Protein AF-A0A1S9BRA2-F1 (afdb_monomer_lite)

Secondary structure (DSSP, 8-state):
-----------GGGGS-TT---SS-HHHHHHHHHHHHHHHTT--GGGTS-TTSS--HHHHHHHHH-HHHHHHHHHHHHHHHHHHHHHHHHHHT-

Structure (mmCIF, N/CA/C/O backbone):
data_AF-A0A1S9BRA2-F1
#
_entry.id   AF-A0A1S9BRA2-F1
#
loop_
_atom_site.group_PDB
_atom_site.id
_atom_site.type_symbol
_atom_site.label_atom_id
_atom_site.label_alt_id
_atom_site.label_comp_id
_atom_site.label_asym_id
_atom_site.label_entity_id
_atom_site.label_seq_id
_atom_site.pdbx_PDB_ins_code
_atom_site.Cartn_x
_atom_site.Cartn_y
_atom_site.Cartn_z
_atom_site.occupancy
_atom_site.B_iso_or_equiv
_atom_site.auth_seq_id
_atom_site.auth_comp_id
_atom_site.auth_asym_id
_atom_site.auth_atom_id
_atom_site.pdbx_PDB_model_num
ATOM 1 N N . MET A 1 1 ? 20.422 36.294 -16.330 1.00 35.97 1 MET A N 1
ATOM 2 C CA . MET A 1 1 ? 19.263 35.449 -16.697 1.00 35.97 1 MET A CA 1
ATOM 3 C C . MET A 1 1 ? 19.512 34.124 -16.002 1.00 35.97 1 MET A C 1
ATOM 5 O O . MET A 1 1 ? 20.177 33.253 -16.548 1.00 35.97 1 MET A O 1
ATOM 9 N N . ASP A 1 2 ? 19.167 34.074 -14.718 1.00 33.81 2 ASP A N 1
ATOM 10 C CA . ASP A 1 2 ? 19.705 33.078 -13.796 1.00 33.81 2 ASP A CA 1
ATOM 11 C C . ASP A 1 2 ? 18.912 31.779 -13.854 1.00 33.81 2 ASP A C 1
ATOM 13 O O . ASP A 1 2 ? 17.700 31.742 -13.644 1.00 33.81 2 ASP A O 1
ATOM 17 N N . ILE A 1 3 ? 19.638 30.702 -14.139 1.00 40.84 3 ILE A N 1
ATOM 18 C CA . ILE A 1 3 ? 19.156 29.326 -14.118 1.00 40.84 3 ILE A CA 1
ATOM 19 C C . ILE A 1 3 ? 19.070 28.913 -12.644 1.00 40.84 3 ILE A C 1
ATOM 21 O O . ILE A 1 3 ? 19.953 28.249 -12.105 1.00 40.84 3 ILE A O 1
ATOM 25 N N . GLN A 1 4 ? 18.008 29.344 -11.963 1.00 41.97 4 GLN A N 1
ATOM 26 C CA . GLN A 1 4 ? 17.591 28.753 -10.693 1.00 41.97 4 GLN A CA 1
ATOM 27 C C . GLN A 1 4 ? 16.959 27.396 -11.004 1.00 41.97 4 GLN A C 1
ATOM 29 O O . GLN A 1 4 ? 15.754 27.257 -11.209 1.00 41.97 4 GLN A O 1
ATOM 34 N N . ASN A 1 5 ? 17.834 26.396 -11.112 1.00 37.53 5 ASN A N 1
ATOM 35 C CA . ASN A 1 5 ? 17.487 24.991 -11.230 1.00 37.53 5 ASN A CA 1
ATOM 36 C C . ASN A 1 5 ? 16.731 24.567 -9.966 1.00 37.53 5 ASN A C 1
ATOM 38 O O . ASN A 1 5 ? 17.304 24.304 -8.912 1.00 37.53 5 ASN A O 1
ATOM 42 N N . ASN A 1 6 ? 15.417 24.572 -10.130 1.00 42.19 6 ASN A N 1
ATOM 43 C CA . ASN A 1 6 ? 14.338 24.112 -9.281 1.00 42.19 6 ASN A CA 1
ATOM 44 C C . ASN A 1 6 ? 14.683 22.880 -8.419 1.00 42.19 6 ASN A C 1
ATOM 46 O O . ASN A 1 6 ? 14.364 21.737 -8.752 1.00 42.19 6 ASN A O 1
ATOM 50 N N . ARG A 1 7 ? 15.327 23.115 -7.274 1.00 40.44 7 ARG A N 1
ATOM 51 C CA . ARG A 1 7 ? 15.431 22.144 -6.188 1.00 40.44 7 ARG A CA 1
ATOM 52 C C . ARG A 1 7 ? 14.145 22.285 -5.382 1.00 40.44 7 ARG A C 1
ATOM 54 O O . ARG A 1 7 ? 14.072 23.112 -4.481 1.00 40.44 7 ARG A O 1
ATOM 61 N N . PHE A 1 8 ? 13.120 21.514 -5.738 1.00 41.62 8 PHE A N 1
ATOM 62 C CA . PHE A 1 8 ? 11.925 21.357 -4.910 1.00 41.62 8 PHE A CA 1
ATOM 63 C C . PHE A 1 8 ? 12.326 20.737 -3.562 1.00 41.62 8 PHE A C 1
ATOM 65 O O . PHE A 1 8 ? 12.292 19.522 -3.371 1.00 41.62 8 PHE A O 1
ATOM 72 N N . THR A 1 9 ? 12.761 21.570 -2.622 1.00 38.56 9 THR A N 1
ATOM 73 C CA . THR A 1 9 ? 12.885 21.205 -1.216 1.00 38.56 9 THR A CA 1
ATOM 74 C C . THR A 1 9 ? 11.478 21.214 -0.640 1.00 38.56 9 THR A C 1
ATOM 76 O O . THR A 1 9 ? 11.011 22.232 -0.135 1.00 38.56 9 THR A O 1
ATOM 79 N N . TYR A 1 10 ? 10.766 20.097 -0.765 1.00 45.38 10 TYR A N 1
ATOM 80 C CA . TYR A 1 10 ? 9.570 19.886 0.041 1.00 45.38 10 TYR A CA 1
ATOM 81 C C . TYR A 1 10 ? 10.037 19.726 1.490 1.00 45.38 10 TYR A C 1
ATOM 83 O O . TYR A 1 10 ? 10.596 18.689 1.854 1.00 45.38 10 TYR A O 1
ATOM 91 N N . ASN A 1 11 ? 9.882 20.774 2.300 1.00 43.44 11 ASN A N 1
ATOM 92 C CA . ASN A 1 11 ? 10.123 20.666 3.729 1.00 43.44 11 ASN A CA 1
ATOM 93 C C . ASN A 1 11 ? 9.030 19.779 4.314 1.00 43.44 11 ASN A C 1
ATOM 95 O O . ASN A 1 11 ? 7.840 20.042 4.167 1.00 43.44 11 ASN A O 1
ATOM 99 N N . LEU A 1 12 ? 9.450 18.715 4.994 1.00 43.47 12 LEU A N 1
ATOM 100 C CA . LEU A 1 12 ? 8.552 17.761 5.640 1.00 43.47 12 LEU A CA 1
ATOM 101 C C . LEU A 1 12 ? 7.617 18.437 6.663 1.00 43.47 12 LEU A C 1
ATOM 103 O O . LEU A 1 12 ? 6.542 17.917 6.933 1.00 43.47 12 LEU A O 1
ATOM 107 N N . ALA A 1 13 ? 8.000 19.610 7.176 1.00 46.88 13 ALA A N 1
ATOM 108 C CA . ALA A 1 13 ? 7.204 20.427 8.086 1.00 46.88 13 ALA A CA 1
ATOM 109 C C . ALA A 1 13 ? 5.954 21.051 7.435 1.00 46.88 13 ALA A C 1
ATOM 111 O O . ALA A 1 13 ? 4.948 21.218 8.116 1.00 46.88 13 ALA A O 1
ATOM 112 N N . ASP A 1 14 ? 5.970 21.320 6.125 1.00 49.84 14 ASP A N 1
ATOM 113 C CA . ASP A 1 14 ? 4.846 21.959 5.416 1.00 49.84 14 ASP A CA 1
ATOM 114 C C . ASP A 1 14 ? 3.697 20.973 5.122 1.00 49.84 14 ASP A C 1
ATOM 116 O O . ASP A 1 14 ? 2.610 21.360 4.694 1.00 49.84 14 ASP A O 1
ATOM 120 N N . LEU A 1 15 ? 3.941 19.676 5.338 1.00 54.00 15 LEU A N 1
ATOM 121 C CA . LEU A 1 15 ? 2.984 18.586 5.135 1.00 54.00 15 LEU A CA 1
ATOM 122 C C . LEU A 1 15 ? 2.343 18.097 6.443 1.00 54.00 15 LEU A C 1
ATOM 124 O O . LEU A 1 15 ? 1.548 17.155 6.399 1.00 54.00 15 LEU A O 1
ATOM 128 N N . ILE A 1 16 ? 2.679 18.696 7.592 1.00 47.62 16 ILE A N 1
ATOM 129 C CA . ILE A 1 16 ? 2.156 18.293 8.902 1.00 47.62 16 ILE A CA 1
ATOM 130 C C . ILE A 1 16 ? 1.143 19.347 9.382 1.00 47.62 16 ILE A C 1
ATOM 132 O O . ILE A 1 16 ? 1.537 20.467 9.701 1.00 47.62 16 ILE A O 1
ATOM 136 N N . PRO A 1 17 ? -0.162 19.021 9.432 1.00 48.56 17 PRO A N 1
ATOM 137 C CA . PRO A 1 17 ? -1.182 19.911 9.977 1.00 48.56 17 PRO A CA 1
ATOM 138 C C . PRO A 1 17 ? -0.911 20.263 11.447 1.00 48.56 17 PRO A C 1
ATOM 140 O O . PRO A 1 17 ? -0.477 19.424 12.235 1.00 48.56 17 PRO A O 1
ATOM 143 N N . ALA A 1 18 ? -1.170 21.522 11.806 1.00 53.75 18 ALA A N 1
ATOM 144 C CA . ALA A 1 18 ? -0.855 22.123 13.104 1.00 53.75 18 ALA A CA 1
ATOM 145 C C . ALA A 1 18 ? -1.733 21.645 14.285 1.00 53.75 18 ALA A C 1
ATOM 147 O O . ALA A 1 18 ? -1.637 22.199 15.376 1.00 53.75 18 ALA A O 1
ATOM 148 N 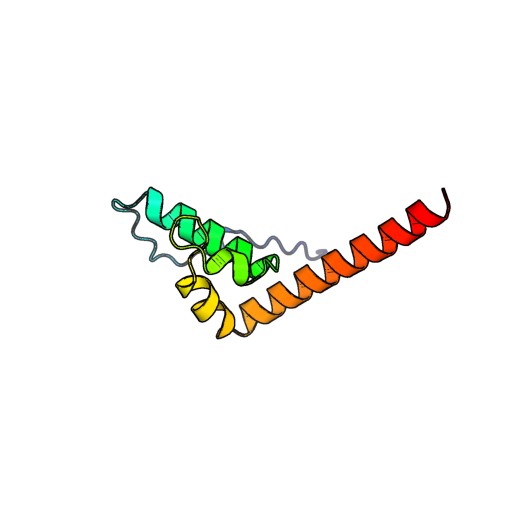N . ASP A 1 19 ? -2.589 20.640 14.101 1.00 48.03 19 ASP A N 1
ATOM 149 C CA . ASP A 1 19 ? -3.531 20.138 15.108 1.00 48.03 19 ASP A CA 1
ATOM 150 C C . ASP A 1 19 ? -3.101 18.819 15.770 1.00 48.03 19 ASP A C 1
ATOM 152 O O . ASP A 1 19 ? -3.892 18.208 16.496 1.00 48.03 19 ASP A O 1
ATOM 156 N N . ILE A 1 20 ? -1.841 18.396 15.600 1.00 51.88 20 ILE A N 1
ATOM 157 C CA . ILE A 1 20 ? -1.268 17.290 16.381 1.00 51.88 20 ILE A CA 1
ATOM 158 C C . ILE A 1 20 ? -1.089 17.761 17.830 1.00 51.88 20 ILE A C 1
ATOM 160 O O . ILE A 1 20 ? -0.014 18.176 18.260 1.00 51.88 20 ILE A O 1
ATOM 164 N N . ASN A 1 21 ? -2.182 17.710 18.588 1.00 44.78 21 ASN A N 1
ATOM 165 C CA . ASN A 1 21 ? -2.196 17.869 20.031 1.00 44.78 21 ASN A CA 1
ATOM 166 C C . ASN A 1 21 ? -1.390 16.718 20.641 1.00 44.78 21 ASN A C 1
ATOM 168 O O . ASN A 1 21 ? -1.865 15.594 20.795 1.00 44.78 21 ASN A O 1
ATOM 172 N N . LEU A 1 22 ? -0.127 17.007 20.945 1.00 54.75 22 LEU A N 1
ATOM 173 C CA . LEU A 1 22 ? 0.812 16.081 21.556 1.00 54.75 22 LEU A CA 1
ATOM 174 C C . LEU A 1 22 ? 0.578 16.038 23.074 1.00 54.75 22 LEU A C 1
ATOM 176 O O . LEU A 1 22 ? 1.358 16.574 23.856 1.00 54.75 22 LEU A O 1
ATOM 180 N N . SER A 1 23 ? -0.516 15.407 23.498 1.00 38.47 23 SER A N 1
ATOM 181 C CA . SER A 1 23 ? -0.798 15.161 24.914 1.00 38.47 23 SER A CA 1
ATOM 182 C C . SER A 1 23 ? -1.265 13.719 25.134 1.00 38.47 23 SER A C 1
ATOM 184 O O . SER A 1 23 ? -2.444 13.417 24.996 1.00 38.47 23 SER A O 1
ATOM 186 N N . GLY A 1 24 ? -0.331 12.829 25.499 1.00 42.50 24 GLY A N 1
ATOM 187 C CA . GLY A 1 24 ? -0.646 11.634 26.301 1.00 42.50 24 GLY A CA 1
ATOM 188 C C . GLY A 1 24 ? -0.768 10.249 25.638 1.00 42.50 24 GLY A C 1
ATOM 189 O O . GLY A 1 24 ? -1.037 9.306 26.372 1.00 42.50 24 GLY A O 1
ATOM 190 N N . GLU A 1 25 ? -0.526 10.053 24.332 1.00 42.03 25 GLU A N 1
ATOM 191 C CA . GLU A 1 25 ? -0.744 8.747 23.657 1.00 42.03 25 GLU A CA 1
ATOM 192 C C . GLU A 1 25 ? 0.425 8.285 22.758 1.00 42.03 25 GLU A C 1
ATOM 194 O O . GLU A 1 25 ? 0.373 8.383 21.531 1.00 42.03 25 GLU A O 1
ATOM 199 N N . SER A 1 26 ? 1.513 7.775 23.346 1.00 49.94 26 SER A N 1
ATOM 200 C CA . SER A 1 26 ? 2.731 7.419 22.586 1.00 49.94 26 SER A CA 1
ATOM 201 C C . SER A 1 26 ? 2.598 6.135 21.738 1.00 49.94 26 SER A C 1
ATOM 203 O O . SER A 1 26 ? 3.082 6.078 20.609 1.00 49.94 26 SER A O 1
ATOM 205 N N . TYR A 1 27 ? 1.880 5.111 22.217 1.00 50.66 27 TYR A N 1
ATOM 206 C CA . TYR A 1 27 ? 1.772 3.823 21.509 1.00 50.66 27 TYR A CA 1
ATOM 207 C C . TYR A 1 27 ? 0.793 3.857 20.321 1.00 50.66 27 TYR A C 1
ATOM 209 O O . TYR A 1 27 ? 1.056 3.244 19.290 1.00 50.66 27 TYR A O 1
ATOM 217 N N . GLY A 1 28 ? -0.307 4.615 20.409 1.00 56.06 28 GLY A N 1
ATOM 218 C CA . GLY A 1 28 ? -1.328 4.680 19.352 1.00 56.06 28 GLY A CA 1
ATOM 219 C C . GLY A 1 28 ? -0.832 5.303 18.041 1.00 56.06 28 GLY A C 1
ATOM 220 O O . GLY A 1 28 ? -1.154 4.808 16.959 1.00 56.06 28 GLY A O 1
ATOM 221 N N . GLN A 1 29 ? 0.007 6.339 18.130 1.00 60.72 29 GLN A N 1
ATOM 222 C CA . GLN A 1 29 ? 0.509 7.089 16.972 1.00 60.72 29 GLN A CA 1
ATOM 223 C C . GLN A 1 29 ? 1.554 6.312 16.159 1.00 60.72 29 GLN A C 1
ATOM 225 O O . GLN A 1 29 ? 1.570 6.392 14.927 1.00 60.72 29 GLN A O 1
ATOM 230 N N . GLN A 1 30 ? 2.400 5.518 16.826 1.00 66.19 30 GLN A N 1
ATOM 231 C CA . GLN A 1 30 ? 3.393 4.673 16.159 1.00 66.19 30 GLN A CA 1
ATOM 232 C C . GLN A 1 30 ? 2.709 3.626 15.265 1.00 66.19 30 GLN A C 1
ATOM 234 O O . GLN A 1 30 ? 3.103 3.446 14.111 1.00 66.19 30 GLN A O 1
ATOM 239 N N . TYR A 1 31 ? 1.638 2.989 15.748 1.00 71.44 31 TYR A N 1
ATOM 240 C CA . TYR A 1 31 ? 0.875 2.011 14.965 1.00 71.44 31 TYR A CA 1
ATOM 241 C C . TYR A 1 31 ? 0.108 2.639 13.803 1.00 71.44 31 TYR A C 1
ATOM 243 O O . TYR A 1 31 ? -0.024 2.017 12.748 1.00 71.44 31 TYR A O 1
ATOM 251 N N . ASP A 1 32 ? -0.355 3.876 13.955 1.00 77.38 32 ASP A N 1
ATOM 252 C CA . ASP A 1 32 ? -1.013 4.614 12.880 1.00 77.38 32 ASP A CA 1
ATOM 253 C C . ASP A 1 32 ? -0.050 4.927 11.734 1.00 77.38 32 ASP A C 1
ATOM 255 O O . ASP A 1 32 ? -0.396 4.744 10.565 1.00 77.38 32 ASP A O 1
ATOM 259 N N . ILE A 1 33 ? 1.176 5.351 12.052 1.00 83.38 33 ILE A N 1
ATOM 260 C CA . ILE A 1 33 ? 2.222 5.579 11.051 1.00 83.38 33 ILE A CA 1
ATOM 261 C C . ILE A 1 33 ? 2.589 4.277 10.344 1.00 83.38 33 ILE A C 1
ATOM 263 O O . ILE A 1 33 ? 2.602 4.244 9.114 1.00 83.38 33 ILE A O 1
ATOM 267 N N . ILE A 1 34 ? 2.792 3.193 11.095 1.00 83.75 34 ILE A N 1
ATOM 268 C CA . ILE A 1 34 ? 3.118 1.879 10.530 1.00 83.75 34 ILE A CA 1
ATOM 269 C C . ILE A 1 34 ? 1.988 1.407 9.608 1.00 83.75 34 ILE A C 1
ATOM 271 O O . ILE A 1 34 ? 2.253 0.950 8.500 1.00 83.75 34 ILE A O 1
ATOM 275 N N . SER A 1 35 ? 0.729 1.602 10.005 1.00 83.56 35 SER A N 1
ATOM 276 C CA . SER A 1 35 ? -0.442 1.218 9.206 1.00 83.56 35 SER A CA 1
ATOM 277 C C . SER A 1 35 ? -0.575 2.040 7.922 1.00 83.56 35 SER A C 1
ATOM 279 O O . SER A 1 35 ? -0.841 1.482 6.855 1.00 83.56 35 SER A O 1
ATOM 281 N N . LYS A 1 36 ? -0.340 3.358 7.990 1.00 87.00 36 LYS A N 1
ATOM 282 C CA . LYS A 1 36 ? -0.337 4.238 6.809 1.00 87.00 36 LYS A CA 1
ATOM 283 C C . LYS A 1 36 ? 0.780 3.850 5.843 1.00 87.00 36 LYS A C 1
ATOM 285 O O . LYS A 1 36 ? 0.528 3.694 4.651 1.00 87.00 36 LYS A O 1
ATOM 290 N N . VAL A 1 37 ? 1.996 3.654 6.351 1.00 88.25 37 VAL A N 1
ATOM 291 C CA . VAL A 1 37 ? 3.152 3.260 5.536 1.00 88.25 37 VAL A CA 1
ATOM 292 C C . VAL A 1 37 ? 2.919 1.887 4.906 1.00 88.25 37 VAL A C 1
ATOM 294 O O . VAL A 1 37 ? 3.091 1.756 3.698 1.00 88.25 37 VAL A O 1
ATOM 297 N N . ALA A 1 38 ? 2.445 0.898 5.672 1.00 87.38 38 ALA A N 1
ATOM 298 C CA . ALA A 1 38 ? 2.124 -0.441 5.176 1.00 87.38 38 ALA A CA 1
ATOM 299 C C . ALA A 1 38 ? 1.128 -0.393 4.005 1.00 87.38 38 ALA A C 1
ATOM 301 O O . ALA A 1 38 ? 1.320 -1.053 2.980 1.00 87.38 38 ALA A O 1
ATOM 302 N N . TYR A 1 39 ? 0.087 0.435 4.106 1.00 88.25 39 TYR A N 1
ATOM 303 C CA . TYR A 1 39 ? -0.854 0.603 3.005 1.00 88.25 39 TYR A CA 1
ATOM 304 C C . TYR A 1 39 ? -0.181 1.218 1.768 1.00 88.25 39 TYR A C 1
ATOM 306 O O . TYR A 1 39 ? -0.350 0.711 0.657 1.00 88.25 39 TYR A O 1
ATOM 314 N N . LEU A 1 40 ? 0.607 2.281 1.938 1.00 89.62 40 LEU A N 1
ATOM 315 C CA . LEU A 1 40 ? 1.230 2.996 0.820 1.00 89.62 40 LEU A CA 1
ATOM 316 C C . LEU A 1 40 ? 2.282 2.158 0.085 1.00 89.62 40 LEU A C 1
ATOM 318 O O . LEU A 1 40 ? 2.357 2.225 -1.135 1.00 89.62 40 LEU A O 1
ATOM 322 N N . ILE A 1 41 ? 3.055 1.324 0.783 1.00 87.94 41 ILE A N 1
ATOM 323 C CA . ILE A 1 41 ? 4.063 0.462 0.140 1.00 87.94 41 ILE A CA 1
ATOM 324 C C . ILE A 1 41 ? 3.460 -0.769 -0.555 1.00 87.94 41 ILE A C 1
ATOM 326 O O . ILE A 1 41 ? 4.189 -1.547 -1.164 1.00 87.94 41 ILE A O 1
ATOM 330 N N . GLY A 1 42 ? 2.140 -0.964 -0.483 1.00 83.62 42 GLY A N 1
ATOM 331 C CA . GLY A 1 42 ? 1.474 -2.066 -1.171 1.00 83.62 42 GLY A CA 1
ATOM 332 C C . GLY A 1 42 ? 1.333 -3.351 -0.352 1.00 83.62 42 GLY A C 1
ATOM 333 O O . GLY A 1 42 ? 1.112 -4.405 -0.947 1.00 83.62 42 GLY A O 1
ATOM 334 N N . VAL A 1 43 ? 1.423 -3.304 0.987 1.00 85.56 43 VAL A N 1
ATOM 335 C CA . VAL A 1 43 ? 1.224 -4.498 1.832 1.00 85.56 43 VAL A CA 1
ATOM 336 C C . VAL A 1 43 ? -0.158 -5.123 1.539 1.00 85.56 43 VAL A C 1
ATOM 338 O O . VAL A 1 43 ? -1.149 -4.388 1.407 1.00 85.56 43 VAL A O 1
ATOM 341 N N . PRO A 1 44 ? -0.248 -6.460 1.376 1.00 80.31 44 PRO A N 1
ATOM 342 C CA . PRO A 1 44 ? -1.513 -7.171 1.198 1.00 80.31 44 PRO A CA 1
ATOM 343 C C . PRO A 1 44 ? -2.487 -6.980 2.367 1.00 80.31 44 PRO A C 1
ATOM 345 O O . PRO A 1 44 ? -2.091 -7.081 3.524 1.00 80.31 44 PRO A O 1
ATOM 348 N N . LYS A 1 45 ? -3.782 -6.818 2.061 1.00 81.62 45 LYS A N 1
ATOM 349 C CA . LYS A 1 45 ? -4.861 -6.645 3.054 1.00 81.62 45 LYS A CA 1
ATOM 350 C C . LYS A 1 45 ? -4.920 -7.759 4.111 1.00 81.62 45 LYS A C 1
ATOM 352 O O . LYS A 1 45 ? -5.218 -7.479 5.259 1.00 81.62 45 LYS A O 1
ATOM 357 N N . LYS A 1 46 ? -4.526 -8.982 3.742 1.00 79.12 46 LYS A N 1
ATOM 358 C CA . LYS A 1 46 ? -4.435 -10.166 4.622 1.00 79.12 46 LYS A CA 1
ATOM 359 C C . LYS A 1 46 ? -3.647 -9.908 5.914 1.00 79.12 46 LYS A C 1
ATOM 361 O O . LYS A 1 46 ? -3.928 -10.503 6.940 1.00 79.12 46 LYS A O 1
ATOM 366 N N . ILE A 1 47 ? -2.641 -9.032 5.846 1.00 77.19 47 ILE A N 1
ATOM 367 C CA . ILE A 1 47 ? -1.781 -8.686 6.987 1.00 77.19 47 ILE A CA 1
ATOM 368 C C . ILE A 1 47 ? -2.497 -7.712 7.943 1.00 77.19 47 ILE A C 1
ATOM 370 O O . ILE A 1 47 ? -2.173 -7.673 9.119 1.00 77.19 47 ILE A O 1
ATOM 374 N N . PHE A 1 48 ? -3.503 -6.975 7.461 1.00 74.31 48 PHE A N 1
ATOM 375 C CA . PHE A 1 48 ? -4.323 -6.041 8.246 1.00 74.31 48 PHE A CA 1
ATOM 376 C C . PHE A 1 48 ? -5.520 -6.706 8.940 1.00 74.31 48 PHE A C 1
ATOM 378 O O . PHE A 1 48 ? -6.202 -6.061 9.729 1.00 74.31 48 PHE A O 1
ATOM 385 N N . GLU A 1 49 ? -5.823 -7.961 8.607 1.00 71.62 49 GLU A N 1
ATOM 386 C CA . GLU A 1 49 ? -6.949 -8.716 9.177 1.00 71.62 49 GLU A CA 1
ATOM 387 C C . GLU A 1 49 ? -6.567 -9.432 10.484 1.00 71.62 49 GLU A C 1
ATOM 389 O O . GLU A 1 49 ? -7.434 -9.985 11.154 1.00 71.62 49 GLU A O 1
ATOM 394 N N . ASN A 1 50 ? -5.284 -9.412 10.865 1.00 72.88 50 ASN A N 1
ATOM 395 C CA . ASN A 1 50 ? -4.809 -10.003 12.110 1.00 72.88 50 ASN A CA 1
ATOM 396 C C . ASN A 1 50 ? -5.057 -9.037 13.282 1.00 72.88 50 ASN A C 1
ATOM 398 O O . ASN A 1 50 ? -4.476 -7.956 13.326 1.00 72.88 50 ASN A O 1
ATOM 402 N N . GLU A 1 51 ? -5.906 -9.418 14.239 1.00 56.69 51 GLU A N 1
ATOM 403 C CA . GLU A 1 51 ? -6.315 -8.546 15.357 1.00 56.69 51 GLU A CA 1
ATOM 404 C C . GLU A 1 51 ? -5.173 -8.226 16.339 1.00 56.69 51 GLU A C 1
ATOM 406 O O . GLU A 1 51 ? -5.186 -7.181 16.988 1.00 56.69 51 GLU A O 1
ATOM 411 N N . ASN A 1 52 ? -4.169 -9.105 16.435 1.00 59.72 52 ASN A N 1
ATOM 412 C CA . ASN A 1 52 ? -3.096 -9.019 17.432 1.00 59.72 52 ASN A CA 1
ATOM 413 C C . ASN A 1 52 ? -1.820 -8.318 16.940 1.00 59.72 52 ASN A C 1
ATOM 415 O O . ASN A 1 52 ? -0.870 -8.177 17.712 1.00 59.72 52 ASN A O 1
ATOM 419 N N . GLU A 1 53 ? -1.761 -7.884 15.679 1.00 60.34 53 GLU A N 1
ATOM 420 C CA . GLU A 1 53 ? -0.547 -7.315 15.088 1.00 60.34 53 GLU A CA 1
ATOM 421 C C . GLU A 1 53 ? -0.828 -6.001 14.347 1.00 60.34 53 GLU A C 1
ATOM 423 O O . GLU A 1 53 ? -1.896 -5.821 13.762 1.00 60.34 53 GLU A O 1
ATOM 428 N N . PRO A 1 54 ? 0.126 -5.052 14.332 1.00 58.50 54 PRO A N 1
ATOM 429 C CA . PRO A 1 54 ? 0.006 -3.884 13.475 1.00 58.50 54 PRO A CA 1
ATOM 430 C C . PRO A 1 54 ? 0.160 -4.354 12.026 1.00 58.50 54 PRO A C 1
ATOM 432 O O . PRO A 1 54 ? 1.200 -4.926 11.692 1.00 58.50 54 PRO A O 1
ATOM 435 N N . PRO A 1 55 ? -0.828 -4.123 11.147 1.00 70.06 55 PRO A N 1
ATOM 436 C CA . PRO A 1 55 ? -1.452 -2.822 10.923 1.00 70.06 55 PRO A CA 1
ATOM 437 C C . PRO A 1 55 ? -2.998 -2.801 10.975 1.00 70.06 55 PRO A C 1
ATOM 439 O O . PRO A 1 55 ? -3.681 -3.736 10.577 1.00 70.06 55 PRO A O 1
ATOM 442 N N . LYS A 1 56 ? -3.574 -1.668 11.400 1.00 78.25 56 LYS A N 1
ATOM 443 C CA . LYS A 1 56 ? -5.020 -1.518 11.651 1.00 78.25 56 LYS A CA 1
ATOM 444 C C . LYS A 1 56 ? -5.848 -1.517 10.358 1.00 78.25 56 LYS A C 1
ATOM 446 O O . LYS A 1 56 ? -5.650 -0.657 9.492 1.00 78.25 56 LYS A O 1
ATOM 451 N N . LEU A 1 57 ? -6.853 -2.392 10.273 1.00 82.19 57 LEU A N 1
ATOM 452 C CA . LEU A 1 57 ? -7.779 -2.475 9.132 1.00 82.19 57 LEU A CA 1
ATOM 453 C C . LEU A 1 57 ? -8.576 -1.182 8.891 1.00 82.19 57 LEU A C 1
ATOM 455 O O . LEU A 1 57 ? -8.865 -0.827 7.750 1.00 82.19 57 LEU A O 1
ATOM 459 N N . GLU A 1 58 ? -8.898 -0.438 9.948 1.00 83.12 58 GLU A N 1
ATOM 460 C CA . GLU A 1 58 ? -9.599 0.847 9.843 1.00 83.12 58 GLU A CA 1
ATOM 461 C C . GLU A 1 58 ? -8.821 1.856 8.979 1.00 83.12 58 GLU A C 1
ATOM 463 O O . GLU A 1 58 ? -9.382 2.510 8.096 1.00 83.12 58 GLU A O 1
ATOM 468 N N . ILE A 1 59 ? -7.498 1.922 9.170 1.00 83.31 59 ILE A N 1
ATOM 469 C CA . ILE A 1 59 ? -6.609 2.800 8.403 1.00 83.31 59 ILE A CA 1
ATOM 470 C C . ILE A 1 59 ? -6.560 2.367 6.938 1.00 83.31 59 ILE A C 1
ATOM 472 O O . ILE A 1 59 ? -6.571 3.227 6.056 1.00 83.31 59 ILE A O 1
ATOM 476 N N . TYR A 1 60 ? -6.557 1.056 6.674 1.00 86.00 60 TYR A N 1
ATOM 477 C CA . TYR A 1 60 ? -6.639 0.518 5.316 1.00 86.00 60 TYR A CA 1
ATOM 478 C C . TYR A 1 60 ? -7.907 1.017 4.616 1.00 86.00 60 TYR A C 1
ATOM 480 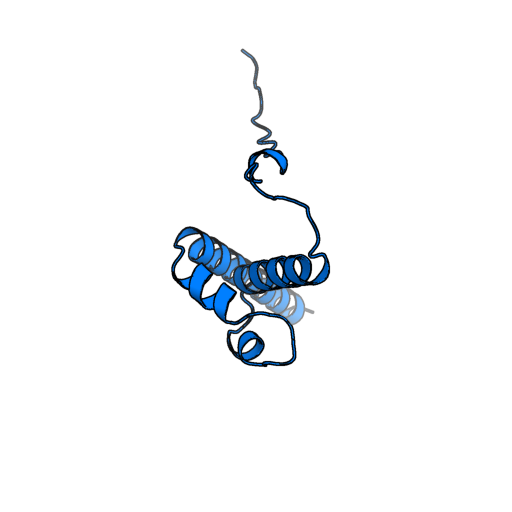O O . TYR A 1 60 ? -7.825 1.626 3.552 1.00 86.00 60 TYR A O 1
ATOM 488 N N . ASN A 1 61 ? -9.075 0.817 5.233 1.00 86.75 61 ASN A N 1
ATOM 489 C CA . ASN A 1 61 ? -10.358 1.195 4.637 1.00 86.75 61 ASN A CA 1
ATOM 490 C C . ASN A 1 61 ? -10.449 2.709 4.399 1.00 86.75 61 ASN A C 1
ATOM 492 O O . ASN A 1 61 ? -10.916 3.138 3.345 1.00 86.75 61 ASN A O 1
ATOM 496 N N . ARG A 1 62 ? -9.938 3.525 5.330 1.00 88.88 62 ARG A N 1
ATOM 497 C CA . ARG A 1 62 ? -9.885 4.984 5.165 1.00 88.88 62 ARG A CA 1
ATOM 498 C C . ARG A 1 62 ? -9.010 5.399 3.979 1.00 88.88 62 ARG A C 1
ATOM 500 O O . ARG A 1 62 ? -9.413 6.241 3.182 1.00 88.88 62 ARG A O 1
ATOM 507 N N . LEU A 1 63 ? -7.822 4.808 3.840 1.00 88.44 63 LEU A N 1
ATOM 508 C CA . LEU A 1 63 ? -6.896 5.125 2.747 1.00 88.44 63 LEU A CA 1
ATOM 509 C C . LEU A 1 63 ? -7.337 4.542 1.396 1.00 88.44 63 LEU A C 1
ATOM 511 O O . LEU A 1 63 ? -6.963 5.071 0.350 1.00 88.44 63 LEU A O 1
ATOM 515 N N . GLU A 1 64 ? -8.149 3.489 1.400 1.00 88.38 64 GLU A N 1
ATOM 516 C CA . GLU A 1 64 ? -8.759 2.937 0.190 1.00 88.38 64 GLU A CA 1
ATOM 517 C C . GLU A 1 64 ? -9.779 3.905 -0.420 1.00 88.38 64 GLU A C 1
ATOM 519 O O . GLU A 1 64 ? -9.899 3.966 -1.639 1.00 88.38 64 GLU A O 1
ATOM 524 N N . LEU A 1 65 ? -10.455 4.737 0.380 1.00 91.62 65 LEU A N 1
ATOM 525 C CA . LEU A 1 65 ? -11.362 5.780 -0.123 1.00 91.62 65 LEU A CA 1
ATOM 526 C C . LEU A 1 65 ? -10.601 6.974 -0.728 1.00 91.62 65 LEU A C 1
ATOM 528 O O . LEU A 1 65 ? -11.037 7.572 -1.718 1.00 91.62 65 LEU A O 1
ATOM 532 N N . GLU A 1 66 ? -9.404 7.256 -0.221 1.00 92.19 66 GLU A N 1
ATOM 533 C CA . GLU A 1 66 ? -8.556 8.370 -0.644 1.00 92.19 66 GLU A CA 1
ATOM 534 C C . GLU A 1 66 ? -7.866 8.129 -1.998 1.00 92.19 66 GLU A C 1
ATOM 536 O O . GLU A 1 66 ? -6.953 7.310 -2.139 1.00 92.19 66 GLU A O 1
ATOM 541 N N . LYS A 1 67 ? -8.227 8.920 -3.020 1.00 91.19 67 LYS A N 1
ATOM 542 C CA . LYS A 1 67 ? -7.633 8.807 -4.369 1.00 91.19 67 LYS A CA 1
ATOM 543 C C . LYS A 1 67 ? -6.115 9.010 -4.355 1.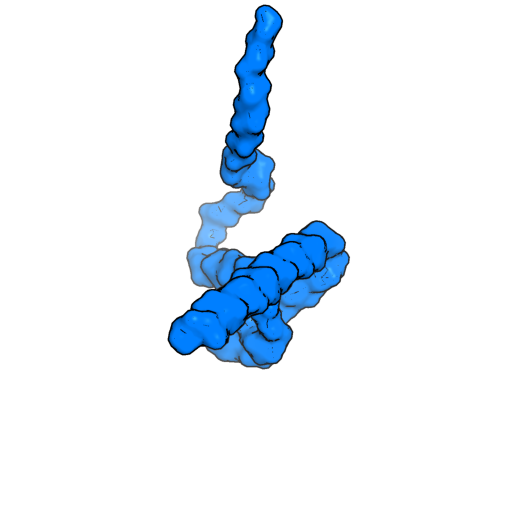00 91.19 67 LYS A C 1
ATOM 545 O O . LYS A 1 67 ? -5.399 8.294 -5.051 1.00 91.19 67 LYS A O 1
ATOM 550 N N . LYS A 1 68 ? -5.617 9.967 -3.564 1.00 91.69 68 LYS A N 1
ATOM 551 C CA . LYS A 1 68 ? -4.176 10.260 -3.454 1.00 91.69 68 LYS A CA 1
ATOM 552 C C . LYS A 1 68 ? -3.404 9.058 -2.907 1.00 91.69 68 LYS A C 1
ATOM 554 O O . LYS A 1 68 ? -2.367 8.696 -3.455 1.00 91.69 68 LYS A O 1
ATOM 559 N N . ALA A 1 69 ? -3.945 8.406 -1.880 1.00 90.62 69 ALA A N 1
ATOM 560 C CA . ALA A 1 69 ? -3.321 7.243 -1.266 1.00 90.62 69 ALA A CA 1
ATOM 561 C C . ALA A 1 69 ? -3.293 6.042 -2.229 1.00 90.62 69 ALA A C 1
ATOM 563 O O . ALA A 1 69 ? -2.260 5.381 -2.343 1.00 90.62 69 ALA A O 1
ATOM 564 N N . ARG A 1 70 ? -4.368 5.814 -3.002 1.00 90.94 70 ARG A N 1
ATOM 565 C CA . ARG A 1 70 ? -4.387 4.790 -4.065 1.00 90.94 70 ARG A CA 1
ATOM 566 C C . ARG A 1 70 ? -3.354 5.054 -5.164 1.00 90.94 70 ARG A C 1
ATOM 568 O O . ARG A 1 70 ? -2.692 4.122 -5.611 1.00 90.94 70 ARG A O 1
ATOM 575 N N . ILE A 1 71 ? -3.181 6.311 -5.588 1.00 91.62 71 ILE A N 1
ATOM 576 C CA . ILE A 1 71 ? -2.163 6.681 -6.588 1.00 91.62 71 ILE A CA 1
ATOM 577 C C . ILE A 1 71 ? -0.763 6.327 -6.079 1.00 91.62 71 ILE A C 1
ATOM 579 O O . ILE A 1 71 ? -0.017 5.651 -6.784 1.00 91.62 71 ILE A O 1
ATOM 583 N N . ILE A 1 72 ? -0.423 6.728 -4.851 1.00 91.25 72 ILE A N 1
ATOM 584 C CA . ILE A 1 72 ? 0.890 6.436 -4.256 1.00 91.25 72 ILE A CA 1
ATOM 585 C C . ILE A 1 72 ? 1.106 4.920 -4.147 1.00 91.25 72 ILE A C 1
ATOM 587 O O . ILE A 1 72 ? 2.147 4.425 -4.575 1.00 91.25 72 ILE A O 1
ATOM 591 N N . ARG A 1 73 ? 0.100 4.170 -3.676 1.00 92.31 73 ARG A N 1
ATOM 592 C CA . ARG A 1 73 ? 0.151 2.701 -3.593 1.00 92.31 73 ARG A CA 1
ATOM 593 C C . ARG A 1 73 ? 0.429 2.048 -4.945 1.00 92.31 73 ARG A C 1
ATOM 595 O O . ARG A 1 73 ? 1.282 1.165 -5.046 1.00 92.31 73 ARG A O 1
ATOM 602 N N . ASN A 1 74 ? -0.252 2.502 -5.994 1.00 92.12 74 ASN A N 1
ATOM 603 C CA . ASN A 1 74 ? -0.057 1.986 -7.347 1.00 92.12 74 ASN A CA 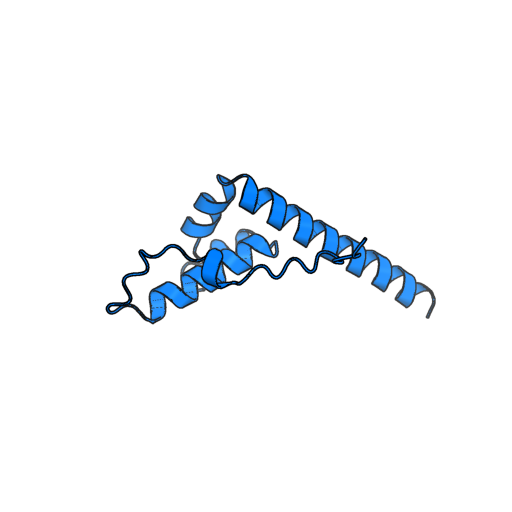1
ATOM 604 C C . ASN A 1 74 ? 1.350 2.291 -7.879 1.00 92.12 74 ASN A C 1
ATOM 606 O O . ASN A 1 74 ? 1.965 1.423 -8.494 1.00 92.12 74 ASN A O 1
ATOM 610 N N . LEU A 1 75 ? 1.886 3.482 -7.600 1.00 93.31 75 LEU A N 1
ATOM 611 C CA . LEU A 1 75 ? 3.250 3.854 -7.984 1.00 93.31 75 LEU A CA 1
ATOM 612 C C . LEU A 1 75 ? 4.305 3.010 -7.260 1.00 93.31 75 LEU A C 1
ATOM 614 O O . LEU A 1 75 ? 5.229 2.514 -7.902 1.00 93.31 75 LEU A O 1
ATOM 618 N N . CYS A 1 76 ? 4.160 2.792 -5.950 1.00 89.19 76 CYS A N 1
ATOM 619 C CA . CYS A 1 76 ? 5.050 1.911 -5.191 1.00 89.19 76 CYS A CA 1
ATOM 620 C C . CYS A 1 76 ? 5.003 0.474 -5.726 1.00 89.19 76 CYS A C 1
ATOM 622 O O . CYS A 1 76 ? 6.050 -0.133 -5.945 1.00 89.19 76 CYS A O 1
ATOM 624 N N . SER A 1 77 ? 3.807 -0.038 -6.027 1.00 88.56 77 SER A N 1
ATOM 625 C CA . SER A 1 77 ? 3.640 -1.355 -6.648 1.00 88.56 77 SER A CA 1
ATOM 626 C C . SER A 1 77 ? 4.331 -1.442 -8.012 1.00 88.56 77 SER A C 1
ATOM 628 O O . SER A 1 77 ? 5.040 -2.412 -8.285 1.00 88.56 77 SER A O 1
ATOM 630 N N . PHE A 1 78 ? 4.178 -0.421 -8.859 1.00 91.31 78 PHE A N 1
ATOM 631 C CA . PHE A 1 78 ? 4.834 -0.361 -10.165 1.00 91.31 78 PHE A CA 1
ATOM 632 C C . PHE A 1 78 ? 6.361 -0.338 -10.037 1.00 91.31 78 PHE A C 1
ATOM 634 O O . PHE A 1 78 ? 7.044 -1.119 -10.700 1.00 91.31 78 PHE A O 1
ATOM 641 N N . ARG A 1 79 ? 6.899 0.480 -9.123 1.00 90.75 79 ARG A N 1
ATOM 642 C CA . ARG A 1 79 ? 8.334 0.519 -8.813 1.00 90.75 79 ARG A CA 1
ATOM 643 C C . ARG A 1 79 ? 8.859 -0.864 -8.422 1.00 90.75 79 ARG A C 1
ATOM 645 O O . ARG A 1 79 ? 9.827 -1.331 -9.012 1.00 90.75 79 ARG A O 1
ATOM 652 N N . THR A 1 80 ? 8.204 -1.543 -7.479 1.00 88.38 80 THR A N 1
ATOM 653 C CA . THR A 1 80 ? 8.618 -2.883 -7.034 1.00 88.38 80 THR A CA 1
ATOM 654 C C . THR A 1 80 ? 8.555 -3.914 -8.162 1.00 88.38 80 THR A C 1
ATOM 656 O O . THR A 1 80 ? 9.409 -4.795 -8.242 1.00 88.38 80 THR A O 1
ATOM 659 N N . GLN A 1 81 ? 7.562 -3.829 -9.049 1.00 88.12 81 GLN A N 1
ATOM 660 C CA . GLN A 1 81 ? 7.460 -4.723 -10.204 1.00 88.12 81 GLN A CA 1
ATOM 661 C C . GLN A 1 81 ? 8.594 -4.497 -11.207 1.00 88.12 81 GLN A C 1
ATOM 663 O O . GLN A 1 81 ? 9.200 -5.471 -11.653 1.00 88.12 81 GLN A O 1
ATOM 668 N N . LEU A 1 82 ? 8.922 -3.239 -11.512 1.00 89.56 82 LEU A N 1
ATOM 669 C CA . LEU A 1 82 ? 10.054 -2.893 -12.371 1.00 89.56 82 LEU A CA 1
ATOM 670 C C . LEU A 1 82 ? 11.379 -3.388 -11.788 1.00 89.56 82 LEU A C 1
ATOM 672 O O . LEU A 1 82 ? 12.128 -4.074 -12.481 1.00 89.56 82 LEU A O 1
ATOM 676 N N . GLU A 1 83 ? 11.639 -3.102 -10.510 1.00 86.94 83 GLU A N 1
ATOM 677 C CA . GLU A 1 83 ? 12.855 -3.537 -9.813 1.00 86.94 83 GLU A CA 1
ATOM 678 C C . GLU A 1 83 ? 12.992 -5.066 -9.847 1.00 86.94 83 GLU A C 1
ATOM 680 O O . GLU A 1 83 ? 14.048 -5.594 -10.192 1.00 86.94 83 GLU A O 1
ATOM 685 N N . ARG A 1 84 ? 11.905 -5.802 -9.578 1.00 85.75 84 ARG A N 1
ATOM 686 C CA . ARG A 1 84 ? 11.894 -7.272 -9.651 1.00 85.75 84 ARG A CA 1
ATOM 687 C C . ARG A 1 84 ? 12.111 -7.797 -11.064 1.00 85.75 84 ARG A C 1
ATOM 689 O O . ARG A 1 84 ? 12.805 -8.795 -11.229 1.00 85.75 84 ARG A O 1
ATOM 696 N N . SER A 1 85 ? 11.500 -7.175 -12.070 1.00 83.00 85 SER A N 1
ATOM 697 C CA . SER A 1 85 ? 11.665 -7.588 -13.466 1.00 83.00 85 SER A CA 1
ATOM 698 C C . SER A 1 85 ? 13.106 -7.387 -13.925 1.00 83.00 85 SER A C 1
ATOM 700 O O . SER A 1 85 ? 13.680 -8.282 -14.535 1.00 83.00 85 SER A O 1
ATOM 702 N N . PHE A 1 86 ? 13.708 -6.247 -13.590 1.00 85.12 86 PHE A N 1
ATOM 703 C CA . PHE A 1 86 ? 15.096 -5.955 -13.925 1.00 85.12 86 PHE A CA 1
ATOM 704 C C . PHE A 1 86 ? 16.067 -6.901 -13.207 1.00 85.12 86 PHE A C 1
ATOM 706 O O . PHE A 1 86 ? 16.922 -7.499 -13.853 1.00 85.12 86 PHE A O 1
ATOM 713 N N . LEU A 1 87 ? 15.879 -7.128 -11.901 1.00 80.50 87 LEU A N 1
ATOM 714 C CA . LEU A 1 87 ? 16.691 -8.080 -11.135 1.00 80.50 87 LEU A CA 1
ATOM 715 C C . LEU A 1 87 ? 16.636 -9.496 -11.718 1.00 80.50 87 LEU A C 1
ATOM 717 O O . LEU A 1 87 ? 17.673 -10.143 -11.827 1.00 80.50 87 LEU A O 1
ATOM 721 N N . LYS A 1 88 ? 15.454 -9.967 -12.134 1.00 78.31 88 LYS A N 1
ATOM 722 C CA . LYS A 1 88 ? 15.298 -11.278 -12.784 1.00 78.31 88 LYS A CA 1
ATOM 723 C C . LYS A 1 88 ? 16.075 -11.378 -14.093 1.00 78.31 88 LYS A C 1
AT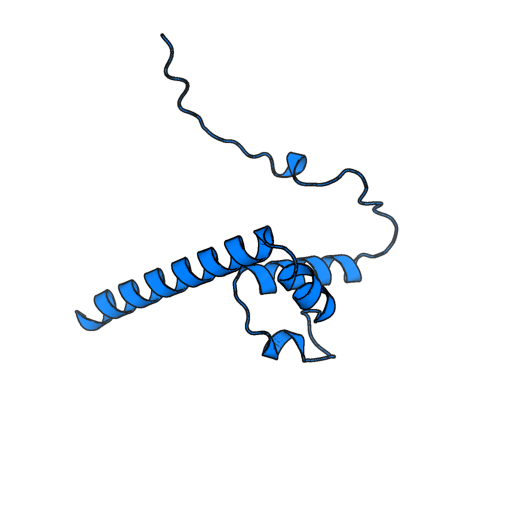OM 725 O O . LYS A 1 88 ? 16.688 -12.407 -14.346 1.00 78.31 88 LYS A O 1
ATOM 730 N N . ILE A 1 89 ? 16.053 -10.323 -14.908 1.00 80.19 89 ILE A N 1
ATOM 731 C CA . ILE A 1 89 ? 16.815 -10.269 -16.159 1.00 80.19 89 ILE A CA 1
ATOM 732 C C . ILE A 1 89 ? 18.314 -10.335 -15.847 1.00 80.19 89 ILE A C 1
ATOM 734 O O . ILE A 1 89 ? 19.005 -11.183 -16.396 1.00 80.19 89 ILE A O 1
ATOM 738 N N . CYS A 1 90 ? 18.809 -9.516 -14.916 1.00 72.69 90 CYS A N 1
ATOM 739 C CA . CYS A 1 90 ? 20.220 -9.529 -14.522 1.00 72.69 90 CYS A CA 1
ATOM 740 C C . CYS A 1 90 ? 20.679 -10.879 -13.950 1.00 72.69 90 CYS A C 1
ATOM 742 O O . CYS A 1 90 ? 21.799 -11.295 -14.219 1.00 72.6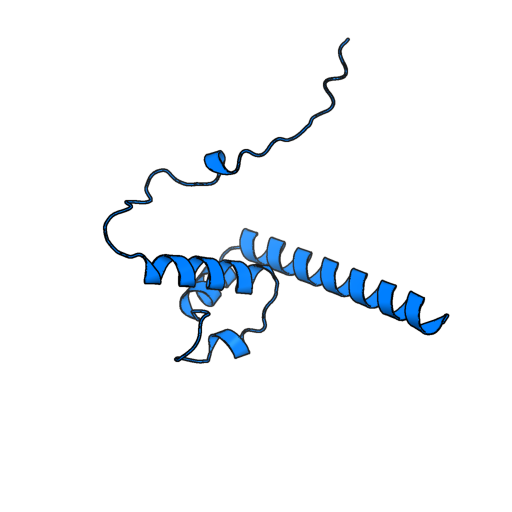9 90 CYS A O 1
ATOM 744 N N . GLN A 1 91 ? 19.830 -11.564 -13.181 1.00 74.31 91 GLN A N 1
ATOM 745 C CA . GLN A 1 91 ? 20.138 -12.882 -12.617 1.00 74.31 91 GLN A CA 1
ATOM 746 C C . GLN A 1 91 ? 20.058 -14.015 -13.648 1.00 74.31 91 GLN A C 1
ATOM 748 O O . GLN A 1 91 ? 20.764 -15.001 -13.503 1.00 74.31 91 GLN A O 1
ATOM 753 N N . GLY A 1 92 ? 19.219 -13.894 -14.681 1.00 64.88 92 GLY A N 1
ATOM 754 C CA . GLY A 1 92 ? 19.105 -14.895 -15.748 1.00 64.88 92 GLY A CA 1
ATOM 755 C C . GLY A 1 92 ? 20.251 -14.874 -16.767 1.00 64.88 92 GLY A C 1
ATOM 756 O O . GLY A 1 92 ? 20.371 -15.808 -17.553 1.00 64.88 92 GLY A O 1
ATOM 757 N N . PHE A 1 93 ? 21.073 -13.821 -16.764 1.00 57.91 93 PHE A N 1
ATOM 758 C CA . PHE A 1 93 ? 22.296 -13.711 -17.568 1.00 57.91 93 PHE A CA 1
ATOM 759 C C . PHE A 1 93 ? 23.577 -14.072 -16.789 1.00 57.91 93 PHE A C 1
ATOM 761 O O . PHE A 1 93 ? 24.666 -13.922 -17.345 1.00 57.91 93 PHE A O 1
ATOM 768 N N . ALA A 1 94 ? 23.457 -14.499 -15.525 1.00 48.94 94 ALA A N 1
ATOM 769 C CA . ALA A 1 94 ? 24.572 -14.912 -14.668 1.00 48.94 94 ALA A CA 1
ATOM 770 C C . ALA A 1 94 ? 24.780 -16.432 -14.683 1.00 48.94 94 ALA A C 1
ATOM 772 O O . ALA A 1 94 ? 23.768 -17.168 -14.729 1.00 48.94 94 ALA A O 1
#

Foldseek 3Di:
DDDPPDPPPPPPVVVDDPPPPPPDDDPVVVLLVVQLVCLLLQPDCVVCPDPPDDDDNVSNVVLVVPPVSVVSSVVNVVVVVVVVVVVVVVVVVD

Radius of gyration: 18.47 Å; chains: 1; bounding box: 36×50×44 Å

pLDDT: mean 70.53, std 19.03, range [33.81, 93.31]

Sequence (94 aa):
MDIQNNRFTYNLADLIPADINLSGESYGQQYDIISKVAYLIGVPKKIFENENEPPKLEIYNRLELEKKARIIRNLCSFRTQLERSFLKICQGFA